Protein AF-A0A6L2ZX94-F1 (afdb_monomer_lite)

Radius of gyration: 28.37 Å; chains: 1; bounding box: 99×46×38 Å

pLDDT: mean 79.72, std 20.85, range [35.38, 96.81]

Organism: NCBI:txid1363

Secondary structure (DSSP, 8-state):
--SSHHHHHHHHHHHHHHHHHHTSS-------------------------HHHHHTT--GGG-EEEE-TT-SSTT-EEEEETTEEEETTEEEEEEEEEE-TTT--EEEEEE-TTS-GGGSEEEEEE-TTPPPPEE-TTSPEE-S-TT--S-TTS-EEETT-S-B-HHHHHHH-EEETT-S--

Sequence (182 aa):
MKKLLVITDVTLALTAVLLIFAVKQGEHPVVAPTIEFAKAEQYRPEKTVNIEQIKMGNFETIHGDWVNYESDIDGRRVRVLDTKVTKQKRDFYLQYGGINEQTGQVYLWMYLEGIAPENGSRFEIYPKGTPVPVKLRNGTIDYSGKYDPTSREKDRILPEGSARTVEELASLVLYRDGEALV

Foldseek 3Di:
DPPPVVVVVVVVVVVVVVVVVVPPDDPPPPPVPPPPVPPPDPPDDVLFDDPVCVLVQFCPSVAAKWDQPPAPDPPQIWGDDRQWIADPNDIWGWDFPDADPLQRWTWTQTHHPPDDSVPGAIKTKATQQGADWAQDPVRDIDRVNPLALDHSRFIWIARRDDHYHSNVNSNRIIGHPPVPPD

Structure (mmCIF, N/CA/C/O backbone):
data_AF-A0A6L2ZX94-F1
#
_entry.id   AF-A0A6L2ZX94-F1
#
loop_
_atom_site.group_PDB
_atom_site.id
_atom_site.type_symbol
_atom_site.label_atom_id
_atom_site.label_alt_id
_atom_site.label_comp_id
_atom_site.label_asym_id
_atom_site.label_entity_id
_atom_site.label_seq_id
_atom_site.pdbx_PDB_ins_code
_atom_site.Cartn_x
_atom_site.Cartn_y
_atom_site.Cartn_z
_atom_site.occupancy
_atom_site.B_iso_or_equiv
_atom_site.auth_seq_id
_atom_site.auth_comp_id
_atom_site.auth_asym_id
_atom_site.auth_atom_id
_atom_site.pdbx_PDB_model_num
ATOM 1 N N . MET A 1 1 ? 83.747 -27.004 -21.745 1.00 52.47 1 MET A N 1
ATOM 2 C CA . MET A 1 1 ? 82.581 -26.510 -20.976 1.00 52.47 1 MET A CA 1
ATOM 3 C C . MET A 1 1 ? 81.327 -26.524 -21.862 1.00 52.47 1 MET A C 1
ATOM 5 O O . MET A 1 1 ? 80.964 -25.498 -22.408 1.00 52.47 1 MET A O 1
ATOM 9 N N . LYS A 1 2 ? 80.710 -27.696 -22.092 1.00 52.69 2 LYS A N 1
ATOM 10 C CA . LYS A 1 2 ? 79.518 -27.849 -22.969 1.00 52.69 2 LYS A CA 1
ATOM 11 C C . LYS A 1 2 ? 78.420 -28.768 -22.403 1.00 52.69 2 LYS A C 1
ATOM 13 O O . LYS A 1 2 ? 77.394 -28.942 -23.040 1.00 52.69 2 LYS A O 1
ATOM 18 N N . LYS A 1 3 ? 78.616 -29.351 -21.212 1.00 52.69 3 LYS A N 1
ATOM 19 C CA . LYS A 1 3 ? 77.675 -30.318 -20.611 1.00 52.69 3 LYS A CA 1
ATOM 20 C C . LYS A 1 3 ? 76.819 -29.754 -19.469 1.00 52.69 3 LYS A C 1
ATOM 22 O O . LYS A 1 3 ? 75.907 -30.435 -19.031 1.00 52.69 3 LYS A O 1
ATOM 27 N N . LEU A 1 4 ? 77.088 -28.526 -19.013 1.00 47.06 4 LEU A N 1
ATOM 28 C CA . LEU A 1 4 ? 76.338 -27.909 -17.910 1.00 47.06 4 LEU A CA 1
ATOM 29 C C . LEU A 1 4 ? 75.147 -27.057 -18.385 1.00 47.06 4 LEU A C 1
ATOM 31 O O . LEU A 1 4 ? 74.226 -26.841 -17.615 1.00 47.06 4 LEU A O 1
ATOM 35 N N . LEU A 1 5 ? 75.137 -26.617 -19.651 1.00 47.78 5 LEU A N 1
ATOM 36 C CA . LEU A 1 5 ? 74.076 -25.748 -20.183 1.00 47.78 5 LEU A CA 1
ATOM 37 C C . LEU A 1 5 ? 72.831 -26.523 -20.654 1.00 47.78 5 LEU A C 1
ATOM 39 O O . LEU A 1 5 ? 71.733 -25.984 -20.659 1.00 47.78 5 LEU A O 1
ATOM 43 N N . VAL A 1 6 ? 72.989 -27.804 -21.007 1.00 51.00 6 VAL A N 1
ATOM 44 C CA . VAL A 1 6 ? 71.902 -28.639 -21.557 1.00 51.00 6 VAL A CA 1
ATOM 45 C C . VAL A 1 6 ? 70.908 -29.090 -20.473 1.00 51.00 6 VAL A C 1
ATOM 47 O O . VAL A 1 6 ? 69.747 -29.342 -20.770 1.00 51.00 6 VAL A O 1
ATOM 50 N N . ILE A 1 7 ? 71.327 -29.165 -19.204 1.00 49.84 7 ILE A N 1
ATOM 51 C CA . ILE A 1 7 ? 70.465 -29.636 -18.101 1.00 49.84 7 ILE A CA 1
ATOM 52 C C . ILE A 1 7 ? 69.489 -28.534 -17.645 1.00 49.84 7 ILE A C 1
ATOM 54 O O . ILE A 1 7 ? 68.359 -28.833 -17.255 1.00 49.84 7 ILE A O 1
ATOM 58 N N . THR A 1 8 ? 69.886 -27.264 -17.756 1.00 50.72 8 THR A N 1
ATOM 59 C CA . THR A 1 8 ? 69.051 -26.098 -17.422 1.00 50.72 8 THR A CA 1
ATOM 60 C C . THR A 1 8 ? 67.932 -25.851 -18.434 1.00 50.72 8 THR A C 1
ATOM 62 O O . THR A 1 8 ? 66.824 -25.508 -18.032 1.00 50.72 8 THR A O 1
ATOM 65 N N . ASP A 1 9 ? 68.162 -26.105 -19.726 1.00 49.22 9 ASP A N 1
ATOM 66 C CA . ASP A 1 9 ? 67.126 -25.887 -20.749 1.00 49.22 9 ASP A CA 1
ATOM 67 C C . ASP A 1 9 ? 66.060 -26.993 -20.765 1.00 49.22 9 ASP A C 1
ATOM 69 O O . ASP A 1 9 ? 64.885 -26.729 -21.021 1.00 49.22 9 ASP A O 1
ATOM 73 N N . VAL A 1 10 ? 66.424 -28.232 -20.416 1.00 53.38 10 VAL A N 1
ATOM 74 C CA . VAL A 1 10 ? 65.460 -29.344 -20.338 1.00 53.38 10 VAL A CA 1
ATOM 75 C C . VAL A 1 10 ? 64.574 -29.233 -19.093 1.00 53.38 10 VAL A C 1
ATOM 77 O O . VAL A 1 10 ? 63.387 -29.547 -19.159 1.00 53.38 10 VAL A O 1
ATOM 80 N N . THR A 1 11 ? 65.103 -28.735 -17.970 1.00 53.53 11 THR A N 1
ATOM 81 C CA . THR A 1 11 ? 64.299 -28.508 -16.756 1.00 53.53 11 THR A CA 1
ATOM 82 C C . THR A 1 11 ? 63.344 -27.318 -16.894 1.00 53.53 11 THR A C 1
ATOM 84 O O . THR A 1 11 ? 62.230 -27.393 -16.376 1.00 53.53 11 THR A O 1
ATOM 87 N N . LEU A 1 12 ? 63.710 -26.270 -17.642 1.00 52.56 12 LEU A N 1
ATOM 88 C CA . LEU A 1 12 ? 62.826 -25.128 -17.918 1.00 52.56 12 LEU A CA 1
ATOM 89 C C . LEU A 1 12 ? 61.705 -25.472 -18.919 1.00 52.56 12 LEU A C 1
ATOM 91 O O . LEU A 1 12 ? 60.565 -25.039 -18.757 1.00 52.56 12 LEU A O 1
ATOM 95 N N . ALA A 1 13 ? 61.994 -26.300 -19.928 1.00 54.09 13 ALA A N 1
ATOM 96 C CA . ALA A 1 13 ? 60.974 -26.770 -20.865 1.00 54.09 13 ALA A CA 1
ATOM 97 C C . ALA A 1 13 ? 59.970 -27.735 -20.201 1.00 54.09 13 ALA A C 1
ATOM 99 O O . ALA A 1 13 ? 58.774 -27.674 -20.487 1.00 54.09 13 ALA A O 1
ATOM 100 N N . LEU A 1 14 ? 60.424 -28.593 -19.276 1.00 52.41 14 LEU A N 1
ATOM 101 C CA . LEU A 1 14 ? 59.548 -29.545 -18.584 1.00 52.41 14 LEU A CA 1
ATOM 102 C C . LEU A 1 14 ? 58.600 -28.857 -17.582 1.00 52.41 14 LEU A C 1
ATOM 104 O O . LEU A 1 14 ? 57.446 -29.266 -17.457 1.00 52.41 14 LEU A O 1
ATOM 108 N N . THR A 1 15 ? 59.041 -27.789 -16.904 1.00 53.56 15 THR A N 1
ATOM 109 C CA . THR A 1 15 ? 58.177 -27.004 -16.000 1.00 53.56 15 THR A CA 1
ATOM 110 C C . THR A 1 15 ? 57.141 -26.175 -16.758 1.00 53.56 15 THR A C 1
ATOM 112 O O . THR A 1 15 ? 55.995 -26.095 -16.316 1.00 53.56 15 THR A O 1
ATOM 115 N N . ALA A 1 16 ? 57.482 -25.640 -17.935 1.00 52.47 16 ALA A N 1
ATOM 116 C CA . ALA A 1 16 ? 56.521 -24.950 -18.797 1.00 52.47 16 ALA A CA 1
ATOM 117 C C . ALA A 1 16 ? 55.439 -25.900 -19.348 1.00 52.47 16 ALA A C 1
ATOM 119 O O . ALA A 1 16 ? 54.263 -25.546 -19.368 1.00 52.47 16 ALA A O 1
ATOM 120 N N . VAL A 1 17 ? 55.801 -27.132 -19.729 1.00 53.31 17 VAL A N 1
ATOM 121 C CA . VAL A 1 17 ? 54.828 -28.139 -20.194 1.00 53.31 17 VAL A CA 1
ATOM 122 C C . VAL A 1 17 ? 53.927 -28.621 -19.049 1.00 53.31 17 VAL A C 1
ATOM 124 O O . VAL A 1 17 ? 52.718 -28.728 -19.242 1.00 53.31 17 VAL A O 1
ATOM 127 N N . LEU A 1 18 ? 54.459 -28.830 -17.839 1.00 50.84 18 LEU A N 1
ATOM 128 C CA . LEU A 1 18 ? 53.641 -29.202 -16.674 1.00 50.84 18 LEU A CA 1
ATOM 129 C C . LEU A 1 18 ? 52.659 -28.094 -16.251 1.00 50.84 18 LEU A C 1
ATOM 131 O O . LEU A 1 18 ? 51.540 -28.408 -15.853 1.00 50.84 18 LEU A O 1
ATOM 135 N N . LEU A 1 19 ? 53.017 -26.814 -16.404 1.00 49.00 19 LEU A N 1
ATOM 136 C CA . LEU A 1 19 ? 52.094 -25.696 -16.161 1.00 49.00 19 LEU A CA 1
ATOM 137 C C . LEU A 1 19 ? 50.975 -25.609 -17.213 1.00 49.00 19 LEU A C 1
ATOM 139 O O . LEU A 1 19 ? 49.847 -25.269 -16.866 1.00 49.00 19 LEU A O 1
ATOM 143 N N . ILE A 1 20 ? 51.240 -25.980 -18.470 1.00 50.50 20 ILE A N 1
ATOM 144 C CA . ILE A 1 20 ? 50.203 -26.033 -19.518 1.00 50.50 20 ILE A CA 1
ATOM 145 C C . ILE A 1 20 ? 49.212 -27.183 -19.259 1.00 50.50 20 ILE A C 1
ATOM 147 O O . ILE A 1 20 ? 48.018 -27.029 -19.519 1.00 50.50 20 ILE A O 1
ATOM 151 N N . PHE A 1 21 ? 49.664 -28.309 -18.691 1.00 45.00 21 PHE A N 1
ATOM 152 C CA . PHE A 1 21 ? 48.782 -29.423 -18.311 1.00 45.00 21 PHE A CA 1
ATOM 153 C C . PHE A 1 21 ? 48.075 -29.231 -16.959 1.00 45.00 21 PHE A C 1
ATOM 155 O O . PHE A 1 21 ? 46.998 -29.788 -16.766 1.00 45.00 21 PHE A O 1
ATOM 162 N N . ALA A 1 22 ? 48.598 -28.396 -16.056 1.00 45.50 22 ALA A N 1
ATOM 163 C CA . ALA A 1 22 ? 47.916 -28.037 -14.806 1.00 45.50 22 ALA A CA 1
ATOM 164 C C . ALA A 1 22 ? 46.779 -27.006 -14.992 1.00 45.50 22 ALA A C 1
ATOM 166 O O . ALA A 1 22 ? 45.959 -26.831 -14.096 1.00 45.50 22 ALA A O 1
ATOM 167 N N . VAL A 1 23 ? 46.695 -26.347 -16.156 1.00 48.28 23 VAL A N 1
ATOM 168 C CA . VAL A 1 23 ? 45.662 -25.338 -16.487 1.00 48.28 23 VAL A CA 1
ATOM 169 C C . VAL A 1 23 ? 44.551 -25.905 -17.391 1.00 48.28 23 VAL A C 1
ATOM 171 O O . VAL A 1 23 ? 43.669 -25.188 -17.852 1.00 48.28 23 VAL A O 1
ATOM 174 N N . LYS A 1 24 ? 44.521 -27.224 -17.611 1.00 49.16 24 LYS A N 1
ATOM 175 C CA . LYS A 1 24 ? 43.437 -27.895 -18.343 1.00 49.16 24 LYS A CA 1
ATOM 176 C C . LYS A 1 24 ? 42.939 -29.127 -17.601 1.00 49.16 24 LYS A C 1
ATOM 178 O O . LYS A 1 24 ? 43.198 -30.241 -18.033 1.00 49.16 24 LYS A O 1
ATOM 183 N N . GLN A 1 25 ? 42.206 -28.910 -16.511 1.00 47.69 25 GLN A N 1
ATOM 184 C CA . GLN A 1 25 ? 41.011 -29.686 -16.139 1.00 47.69 25 GLN A CA 1
ATOM 185 C C . GLN A 1 25 ? 40.429 -29.134 -14.837 1.00 47.69 25 GLN A C 1
ATOM 187 O O . GLN A 1 25 ? 40.655 -29.629 -13.739 1.00 47.69 25 GLN A O 1
ATOM 192 N N . GLY A 1 26 ? 39.677 -28.056 -15.007 1.00 44.47 26 GLY A N 1
ATOM 193 C CA . GLY A 1 26 ? 38.811 -27.470 -13.995 1.00 44.47 26 GLY A CA 1
ATOM 194 C C . GLY A 1 26 ? 37.793 -26.521 -14.620 1.00 44.47 26 GLY A C 1
ATOM 195 O O . GLY A 1 26 ? 37.269 -25.657 -13.929 1.00 44.47 26 GLY A O 1
ATOM 196 N N . GLU A 1 27 ? 37.508 -26.657 -15.921 1.00 40.62 27 GLU A N 1
ATOM 197 C CA . GLU A 1 27 ? 36.269 -26.121 -16.472 1.00 40.62 27 GLU A CA 1
ATOM 198 C C . GLU A 1 27 ? 35.163 -27.063 -16.005 1.00 40.62 27 GLU A C 1
ATOM 200 O O . GLU A 1 27 ? 34.741 -27.978 -16.711 1.00 40.62 27 GLU A O 1
ATOM 205 N N . HIS A 1 28 ? 34.699 -26.860 -14.773 1.00 41.53 28 HIS A N 1
ATOM 206 C CA . HIS A 1 28 ? 33.288 -27.104 -14.548 1.00 41.53 28 HIS A CA 1
ATOM 207 C C . HIS A 1 28 ? 32.581 -26.233 -15.582 1.00 41.53 28 HIS A C 1
ATOM 209 O O . HIS A 1 28 ? 32.829 -25.022 -15.589 1.00 41.53 28 HIS A O 1
ATOM 215 N N . PRO A 1 29 ? 31.761 -26.796 -16.485 1.00 38.34 29 PRO A N 1
ATOM 216 C CA . PRO A 1 29 ? 30.878 -25.947 -17.244 1.00 38.34 29 PRO A CA 1
ATOM 217 C C . PRO A 1 29 ? 30.069 -25.207 -16.185 1.00 38.34 29 PRO A C 1
ATOM 219 O O . PRO A 1 29 ? 29.278 -25.814 -15.461 1.00 38.34 29 PRO A O 1
ATOM 222 N N . VAL A 1 30 ? 30.307 -23.901 -16.044 1.00 42.50 30 VAL A N 1
ATOM 223 C CA . VAL A 1 30 ? 29.309 -23.018 -15.462 1.00 42.50 30 VAL A CA 1
ATOM 224 C C . VAL A 1 30 ? 28.203 -23.041 -16.496 1.00 42.50 30 VAL A C 1
ATOM 226 O O . VAL A 1 30 ? 28.128 -22.213 -17.400 1.00 42.50 30 VAL A O 1
ATOM 229 N N . VAL A 1 31 ? 27.384 -24.086 -16.409 1.00 41.06 31 VAL A N 1
ATOM 230 C CA . VAL A 1 31 ? 26.015 -24.036 -16.857 1.00 41.06 31 VAL A CA 1
ATOM 231 C C . VAL A 1 31 ? 25.473 -22.870 -16.050 1.00 41.06 31 VAL A C 1
ATOM 233 O O . VAL A 1 31 ? 25.179 -23.007 -14.863 1.00 41.06 31 VAL A O 1
ATOM 236 N N . ALA A 1 32 ? 25.452 -21.681 -16.665 1.00 42.75 32 ALA A N 1
ATOM 237 C CA . ALA A 1 32 ? 24.547 -20.638 -16.224 1.00 42.75 32 ALA A CA 1
ATOM 238 C C . ALA A 1 32 ? 23.225 -21.366 -16.003 1.00 42.75 32 ALA A C 1
ATOM 240 O O . ALA A 1 32 ? 22.856 -22.129 -16.908 1.00 42.75 32 ALA A O 1
ATOM 241 N N . PRO A 1 33 ? 22.585 -21.253 -14.823 1.00 36.41 33 PRO A N 1
ATOM 242 C CA . PRO A 1 33 ? 21.314 -21.912 -14.615 1.00 36.41 33 PRO A CA 1
ATOM 243 C C . PRO A 1 33 ? 20.461 -21.469 -15.789 1.00 36.41 33 PRO A C 1
ATOM 245 O O . PRO A 1 33 ? 20.155 -20.287 -15.951 1.00 36.41 33 PRO A O 1
ATOM 248 N N . THR A 1 34 ? 20.210 -22.411 -16.696 1.00 36.53 34 THR A N 1
ATOM 249 C CA . THR A 1 34 ? 19.206 -22.213 -17.710 1.00 36.53 34 THR A CA 1
ATOM 250 C C . THR A 1 34 ? 17.984 -22.110 -16.840 1.00 36.53 34 THR A C 1
ATOM 252 O O . THR A 1 34 ? 17.586 -23.096 -16.221 1.00 36.53 34 THR A O 1
ATOM 255 N N . ILE A 1 35 ? 17.494 -20.884 -16.663 1.00 44.34 35 ILE A N 1
ATOM 256 C CA . ILE A 1 35 ? 16.147 -20.675 -16.185 1.00 44.34 35 ILE A CA 1
ATOM 257 C C . ILE A 1 35 ? 15.334 -21.329 -17.290 1.00 44.34 35 ILE A C 1
ATOM 259 O O . ILE A 1 35 ? 15.035 -20.719 -18.316 1.00 44.34 35 ILE A O 1
ATOM 263 N N . GLU A 1 36 ? 15.090 -22.632 -17.139 1.00 35.38 36 GLU A N 1
ATOM 264 C CA . GLU A 1 36 ? 13.919 -23.236 -17.717 1.00 35.38 36 GLU A CA 1
ATOM 265 C C . GLU A 1 36 ? 12.822 -22.279 -17.296 1.00 35.38 36 GLU A C 1
ATOM 267 O O . GLU A 1 36 ? 12.581 -22.081 -16.103 1.00 35.38 36 GLU A O 1
ATOM 272 N N . PHE A 1 37 ? 12.256 -21.575 -18.274 1.00 43.22 37 PHE A N 1
ATOM 273 C CA . PHE A 1 37 ? 10.990 -20.910 -18.083 1.00 43.22 37 PHE A CA 1
ATOM 274 C C . PHE A 1 37 ? 10.064 -22.031 -17.656 1.00 43.22 37 PHE A C 1
ATOM 276 O O . PHE A 1 37 ? 9.584 -22.789 -18.502 1.00 43.22 37 PHE A O 1
ATOM 283 N N . ALA A 1 38 ? 9.942 -22.192 -16.335 1.00 41.19 38 ALA A N 1
ATOM 284 C CA . ALA A 1 38 ? 9.084 -23.159 -15.709 1.00 41.19 38 ALA A CA 1
ATOM 285 C C . ALA A 1 38 ? 7.753 -22.945 -16.396 1.00 41.19 38 ALA A C 1
ATOM 287 O O . ALA A 1 38 ? 7.167 -21.860 -16.354 1.00 41.19 38 ALA A O 1
ATOM 288 N N . LYS A 1 39 ? 7.391 -23.950 -17.182 1.00 41.34 39 LYS A N 1
ATOM 289 C CA . LYS A 1 39 ? 6.173 -24.018 -17.954 1.00 41.34 39 LYS A CA 1
ATOM 290 C C . LYS A 1 39 ? 5.066 -23.754 -16.954 1.00 41.34 39 LYS A C 1
ATOM 292 O O . LYS A 1 39 ? 4.797 -24.659 -16.179 1.00 41.34 39 LYS A O 1
ATOM 297 N N . ALA A 1 40 ? 4.566 -22.511 -16.940 1.00 48.28 40 ALA A N 1
ATOM 298 C CA . ALA A 1 40 ? 3.814 -21.889 -15.855 1.00 48.28 40 ALA A CA 1
ATOM 299 C C . ALA A 1 40 ? 3.155 -22.939 -14.964 1.00 48.28 40 ALA A C 1
ATOM 301 O O . ALA A 1 40 ? 2.051 -23.407 -15.259 1.00 48.28 40 ALA A O 1
ATOM 302 N N . GLU A 1 41 ? 3.874 -23.365 -13.920 1.00 39.94 41 GLU A N 1
ATOM 303 C CA . GLU A 1 41 ? 3.240 -24.147 -12.882 1.00 39.94 41 GLU A CA 1
ATOM 304 C C . GLU A 1 41 ? 2.110 -23.252 -12.399 1.00 39.94 41 GLU A C 1
ATOM 306 O O . GLU A 1 41 ? 2.315 -22.076 -12.080 1.00 39.94 41 GLU A O 1
ATOM 311 N N . GLN A 1 42 ? 0.889 -23.779 -12.439 1.00 45.53 42 GLN A N 1
ATOM 312 C CA . GLN A 1 42 ? -0.248 -23.204 -11.744 1.00 45.53 42 GLN A CA 1
ATOM 313 C C . GLN A 1 42 ? 0.048 -23.286 -10.243 1.00 45.53 42 GLN A C 1
ATOM 315 O O . GLN A 1 42 ? -0.554 -24.061 -9.508 1.00 45.53 42 GLN A O 1
ATOM 320 N N . TYR A 1 43 ? 1.017 -22.500 -9.790 1.00 37.22 43 TYR A N 1
ATOM 321 C CA . TYR A 1 43 ? 1.320 -22.292 -8.401 1.00 37.22 43 TYR A CA 1
ATOM 322 C C . TYR A 1 43 ? 0.196 -21.404 -7.878 1.00 37.22 43 TYR A C 1
ATOM 324 O O . TYR A 1 43 ? 0.161 -20.191 -8.096 1.00 37.22 43 TYR A O 1
ATOM 332 N N . ARG A 1 44 ? -0.793 -22.054 -7.264 1.00 45.84 44 ARG A N 1
ATOM 333 C CA . ARG A 1 44 ? -1.801 -21.421 -6.418 1.00 45.84 44 ARG A CA 1
ATOM 334 C C . ARG A 1 44 ? -1.499 -21.776 -4.962 1.00 45.84 44 ARG A C 1
ATOM 336 O O . ARG A 1 44 ? -2.253 -22.548 -4.373 1.00 45.84 44 ARG A O 1
ATOM 343 N N . PRO A 1 45 ? -0.437 -21.241 -4.338 1.00 46.94 45 PRO A N 1
ATOM 344 C CA . PRO A 1 45 ? -0.599 -20.938 -2.936 1.00 46.94 45 PRO A CA 1
ATOM 345 C C . PRO A 1 45 ? -1.738 -19.913 -2.889 1.00 46.94 45 PRO A C 1
ATOM 347 O O . PRO A 1 45 ? -1.850 -19.044 -3.764 1.00 46.94 45 PRO A O 1
ATOM 350 N N . GLU A 1 46 ? -2.600 -20.000 -1.888 1.00 56.47 46 GLU A N 1
ATOM 351 C CA . GLU A 1 46 ? -3.234 -18.783 -1.391 1.00 56.47 46 GLU A CA 1
ATOM 352 C C . GLU A 1 46 ? -2.089 -17.771 -1.265 1.00 56.47 46 GLU A C 1
ATOM 354 O O . GLU A 1 46 ? -1.106 -18.051 -0.571 1.00 56.47 46 GLU A O 1
ATOM 359 N N . LYS A 1 47 ? -2.084 -16.715 -2.093 1.00 67.25 47 LYS A N 1
ATOM 360 C CA . LYS A 1 47 ? -0.941 -15.799 -2.200 1.00 67.25 47 LYS A CA 1
ATOM 361 C C . LYS A 1 47 ? -0.936 -14.895 -0.972 1.00 67.25 47 LYS A C 1
ATOM 363 O O . LYS A 1 47 ? -1.149 -13.696 -1.072 1.00 67.25 47 LYS A O 1
ATOM 368 N N . THR A 1 48 ? -0.706 -15.496 0.181 1.00 79.44 48 THR A N 1
ATOM 369 C CA . THR A 1 48 ? -0.644 -14.837 1.469 1.00 79.44 48 THR A CA 1
ATOM 370 C C . THR A 1 48 ? 0.639 -14.028 1.525 1.00 79.44 48 THR A C 1
ATOM 372 O O . THR A 1 48 ? 1.732 -14.535 1.250 1.00 79.44 48 THR A O 1
ATOM 375 N N . VAL A 1 49 ? 0.515 -12.759 1.898 1.00 89.75 49 VAL A N 1
ATOM 376 C CA . VAL A 1 49 ? 1.662 -11.889 2.166 1.00 89.75 49 VAL A CA 1
ATOM 377 C C . VAL A 1 49 ? 2.549 -12.520 3.248 1.00 89.75 49 VAL A C 1
ATOM 379 O O . VAL A 1 49 ? 2.126 -12.680 4.393 1.00 89.75 49 VAL A O 1
ATOM 382 N N . ASN A 1 50 ? 3.803 -12.842 2.911 1.00 91.50 50 ASN A N 1
ATOM 383 C CA . ASN A 1 50 ? 4.779 -13.352 3.875 1.00 91.50 50 ASN A CA 1
ATOM 384 C C . ASN A 1 50 ? 5.752 -12.243 4.276 1.00 91.50 50 ASN A C 1
ATOM 386 O O . ASN A 1 50 ? 6.681 -11.896 3.546 1.00 91.50 50 ASN A O 1
ATOM 390 N N . ILE A 1 51 ? 5.538 -11.714 5.475 1.00 91.25 51 ILE A N 1
ATOM 391 C CA . ILE A 1 51 ? 6.311 -10.607 6.035 1.00 91.25 51 ILE A CA 1
ATOM 392 C C . ILE A 1 51 ? 7.794 -10.954 6.215 1.00 91.25 51 ILE A C 1
ATOM 394 O O . ILE A 1 51 ? 8.647 -10.112 5.945 1.00 91.25 51 ILE A O 1
ATOM 398 N N . GLU A 1 52 ? 8.124 -12.181 6.620 1.00 92.56 52 GLU A N 1
ATOM 399 C CA . GLU A 1 52 ? 9.522 -12.587 6.812 1.00 92.56 52 GLU A CA 1
ATOM 400 C C . GLU A 1 52 ? 10.275 -12.676 5.481 1.00 92.56 52 GLU A C 1
ATOM 402 O O . GLU A 1 52 ? 11.412 -12.223 5.389 1.00 92.56 52 GLU A O 1
ATOM 407 N N . GLN A 1 53 ? 9.619 -13.157 4.421 1.00 93.06 53 GLN A N 1
ATOM 408 C CA . GLN A 1 53 ? 10.190 -13.145 3.068 1.00 93.06 53 GLN A CA 1
ATOM 409 C C . GLN A 1 53 ? 10.425 -11.711 2.574 1.00 93.06 53 GLN A C 1
ATOM 411 O O . GLN A 1 53 ? 11.507 -11.395 2.081 1.00 93.06 53 GLN A O 1
ATOM 416 N N . ILE A 1 54 ? 9.462 -10.814 2.798 1.00 94.12 54 ILE A N 1
ATOM 417 C CA . ILE A 1 54 ? 9.575 -9.400 2.415 1.00 94.12 54 ILE A CA 1
ATOM 418 C C . ILE A 1 54 ? 10.738 -8.709 3.138 1.00 94.12 54 ILE A C 1
ATOM 420 O O . ILE A 1 54 ? 11.491 -7.961 2.514 1.00 94.12 54 ILE A O 1
ATOM 424 N N . LYS A 1 55 ? 10.929 -8.974 4.437 1.00 93.31 55 LYS A N 1
ATOM 425 C CA . LYS A 1 55 ? 12.072 -8.456 5.214 1.00 93.31 55 LYS A CA 1
ATOM 426 C C . LYS A 1 55 ? 13.420 -8.908 4.648 1.00 93.31 55 LYS A C 1
ATOM 428 O O . LYS A 1 55 ? 14.392 -8.164 4.734 1.00 93.31 55 LYS A O 1
ATOM 433 N N . MET A 1 56 ? 13.474 -10.103 4.058 1.00 92.94 56 MET A N 1
ATOM 434 C CA . MET A 1 56 ? 14.659 -10.643 3.381 1.00 92.94 56 MET A CA 1
ATOM 435 C C . MET A 1 56 ? 14.822 -10.123 1.940 1.00 92.94 56 MET A C 1
ATOM 437 O O . MET A 1 56 ? 15.742 -10.541 1.243 1.00 92.94 56 MET A O 1
ATOM 441 N N . GLY A 1 57 ? 13.950 -9.215 1.484 1.00 90.38 57 GLY A N 1
ATOM 442 C CA . GLY A 1 57 ? 13.958 -8.675 0.123 1.00 90.38 57 GLY A CA 1
ATOM 443 C C . GLY A 1 57 ? 13.269 -9.567 -0.913 1.00 90.38 57 GLY A C 1
ATOM 444 O O . GLY A 1 57 ? 13.327 -9.261 -2.102 1.00 90.38 57 GLY A O 1
ATOM 445 N N . ASN A 1 58 ? 12.605 -10.648 -0.489 1.00 92.00 58 ASN A N 1
ATOM 446 C CA . ASN A 1 58 ? 11.787 -11.471 -1.371 1.00 92.00 58 ASN A CA 1
ATOM 447 C C . ASN A 1 58 ? 10.358 -10.906 -1.457 1.00 92.00 58 ASN A C 1
ATOM 449 O O . ASN A 1 58 ? 9.543 -11.048 -0.541 1.00 92.00 58 ASN A O 1
ATOM 453 N N . PHE A 1 59 ? 10.046 -10.290 -2.596 1.00 92.25 59 PHE A N 1
ATOM 454 C CA . PHE A 1 59 ? 8.744 -9.686 -2.879 1.00 92.25 59 PHE A CA 1
ATOM 455 C C . PHE A 1 59 ? 7.803 -10.588 -3.692 1.00 92.25 59 PHE A C 1
ATOM 457 O O . PHE A 1 59 ? 6.714 -10.152 -4.065 1.00 92.25 59 PHE A O 1
ATOM 464 N N . GLU A 1 60 ? 8.149 -11.858 -3.928 1.00 89.94 60 GLU A N 1
ATOM 465 C CA . GLU A 1 60 ? 7.300 -12.803 -4.673 1.00 89.94 60 GLU A CA 1
ATOM 466 C C . GLU A 1 60 ? 5.886 -12.917 -4.089 1.00 89.94 60 GLU A C 1
ATOM 468 O O . GLU A 1 60 ? 4.909 -13.061 -4.823 1.00 89.94 60 GLU A O 1
ATOM 473 N N . THR A 1 61 ? 5.741 -12.782 -2.768 1.00 89.81 61 THR A N 1
ATOM 474 C CA . THR A 1 61 ? 4.426 -12.876 -2.112 1.00 89.81 61 THR A CA 1
ATOM 475 C C . THR A 1 61 ? 3.475 -11.739 -2.488 1.00 89.81 61 THR A C 1
ATOM 477 O O . THR A 1 61 ? 2.258 -11.931 -2.516 1.00 89.81 61 THR A O 1
ATOM 480 N N . ILE A 1 62 ? 4.009 -10.579 -2.876 1.00 92.94 62 ILE A N 1
ATOM 481 C CA . ILE A 1 62 ? 3.239 -9.433 -3.378 1.00 92.94 62 ILE A CA 1
ATOM 482 C C . ILE A 1 62 ? 3.310 -9.291 -4.906 1.00 92.94 62 ILE A C 1
ATOM 484 O O . ILE A 1 62 ? 2.720 -8.363 -5.455 1.00 92.94 62 ILE A O 1
ATOM 488 N N . HIS A 1 63 ? 3.957 -10.224 -5.612 1.00 93.00 63 HIS A N 1
ATOM 489 C CA . HIS A 1 63 ? 4.014 -10.245 -7.073 1.00 93.00 63 HIS A CA 1
ATOM 490 C C . HIS A 1 63 ? 2.608 -10.421 -7.667 1.00 93.00 63 HIS A C 1
ATOM 492 O O . HIS A 1 63 ? 1.860 -11.364 -7.360 1.00 93.00 63 HIS A O 1
ATOM 498 N N . GLY A 1 64 ? 2.262 -9.513 -8.570 1.00 93.38 64 GLY A N 1
ATOM 499 C CA . GLY A 1 64 ? 1.103 -9.628 -9.436 1.00 93.38 64 GLY A CA 1
ATOM 500 C C . GLY A 1 64 ? 0.609 -8.275 -9.915 1.00 93.38 64 GLY A C 1
ATOM 501 O O . GLY A 1 64 ? 1.198 -7.229 -9.632 1.00 93.38 64 GLY A O 1
ATOM 502 N N . ASP A 1 65 ? -0.503 -8.319 -10.636 1.00 94.56 65 ASP A N 1
ATOM 503 C CA . ASP A 1 65 ? -1.338 -7.149 -10.847 1.00 94.56 65 ASP A CA 1
ATOM 504 C C . ASP A 1 65 ? -2.186 -6.899 -9.593 1.00 94.56 65 ASP A C 1
ATOM 506 O O . ASP A 1 65 ? -2.728 -7.825 -8.987 1.00 94.56 65 ASP A O 1
ATOM 510 N N . TRP A 1 66 ? -2.277 -5.632 -9.210 1.00 95.31 66 TRP A N 1
ATOM 511 C CA . TRP A 1 66 ? -3.100 -5.122 -8.128 1.00 95.31 66 TRP A CA 1
ATOM 512 C C . TRP A 1 66 ? -3.982 -4.009 -8.678 1.00 95.31 66 TRP A C 1
ATOM 514 O O . TRP A 1 66 ? -3.499 -3.096 -9.351 1.00 95.31 66 TRP A O 1
ATOM 524 N N . VAL A 1 67 ? -5.276 -4.079 -8.417 1.00 95.00 67 VAL A N 1
ATOM 525 C CA . VAL A 1 67 ? -6.293 -3.250 -9.054 1.00 95.00 67 VAL A CA 1
ATOM 526 C C . VAL A 1 67 ? -7.400 -2.922 -8.064 1.00 95.00 67 VAL A C 1
ATOM 528 O O . VAL A 1 67 ? -7.673 -3.673 -7.126 1.00 95.00 67 VAL A O 1
ATOM 531 N N . ASN A 1 68 ? -8.039 -1.781 -8.274 1.00 94.38 68 ASN A N 1
ATOM 532 C CA . ASN A 1 68 ? -9.286 -1.445 -7.614 1.00 94.38 68 ASN A CA 1
ATOM 533 C C . ASN A 1 68 ? -10.311 -1.042 -8.671 1.00 94.38 68 ASN A C 1
ATOM 535 O O . ASN A 1 68 ? -10.256 0.060 -9.210 1.00 94.38 68 ASN A O 1
ATOM 539 N N . TYR A 1 69 ? -11.215 -1.971 -8.981 1.00 90.31 69 TYR A N 1
ATOM 540 C CA . TYR A 1 69 ? -12.277 -1.772 -9.969 1.00 90.31 69 TYR A CA 1
ATOM 541 C C . TYR A 1 69 ? -13.394 -0.848 -9.476 1.00 90.31 69 TYR A C 1
ATOM 543 O O . TYR A 1 69 ? -14.160 -0.344 -10.291 1.00 90.31 69 TYR A O 1
ATOM 551 N N . GLU A 1 70 ? -13.485 -0.635 -8.163 1.00 90.88 70 GLU A N 1
ATOM 552 C CA . GLU A 1 70 ? -14.468 0.249 -7.531 1.00 90.88 70 GLU A CA 1
ATOM 553 C C . GLU A 1 70 ? -13.912 1.663 -7.302 1.00 90.88 70 GLU A C 1
ATOM 555 O O . GLU A 1 70 ? -14.632 2.543 -6.836 1.00 90.88 70 GLU A O 1
ATOM 560 N N . SER A 1 71 ? -12.635 1.891 -7.629 1.00 90.81 71 SER A N 1
ATOM 561 C CA . SER A 1 71 ? -11.999 3.201 -7.510 1.00 90.81 71 SER A CA 1
ATOM 562 C C . SER A 1 71 ? -12.646 4.208 -8.460 1.00 90.81 71 SER A C 1
ATOM 564 O O . SER A 1 71 ? -12.889 3.916 -9.630 1.00 90.81 71 SER A O 1
ATOM 566 N N . ASP A 1 72 ? -12.846 5.430 -7.977 1.00 91.25 72 ASP A N 1
ATOM 567 C CA . ASP A 1 72 ? -13.198 6.587 -8.803 1.00 91.25 72 ASP A CA 1
ATOM 568 C C . ASP A 1 72 ? -11.990 7.152 -9.580 1.00 91.25 72 ASP A C 1
ATOM 570 O O . ASP A 1 72 ? -12.147 8.018 -10.445 1.00 91.25 72 ASP A O 1
ATOM 574 N N . ILE A 1 73 ? -10.780 6.650 -9.308 1.00 87.62 73 ILE A N 1
ATOM 575 C CA . ILE A 1 73 ? -9.559 6.987 -10.036 1.00 87.62 73 ILE A CA 1
ATOM 576 C C . ILE A 1 73 ? -9.439 6.058 -11.247 1.00 87.62 73 ILE A C 1
ATOM 578 O O . ILE A 1 73 ? -9.178 4.860 -11.115 1.00 87.62 73 ILE A O 1
ATOM 582 N N . ASP A 1 74 ? -9.565 6.631 -12.445 1.00 85.00 74 ASP A N 1
ATOM 583 C CA . ASP A 1 74 ? -9.469 5.872 -13.693 1.00 85.00 74 ASP A CA 1
ATOM 584 C C . ASP A 1 74 ? -8.148 5.089 -13.803 1.00 85.00 74 ASP A C 1
ATOM 586 O O . ASP A 1 74 ? -7.053 5.592 -13.520 1.00 85.00 74 ASP A O 1
ATOM 590 N N . GLY A 1 75 ? -8.260 3.825 -14.217 1.00 79.25 75 GLY A N 1
ATOM 591 C CA . GLY A 1 75 ? -7.121 2.938 -14.426 1.00 79.25 75 GLY A CA 1
ATOM 592 C C . GLY A 1 75 ? -6.268 2.699 -13.177 1.00 79.25 75 GLY A C 1
ATOM 593 O O . GLY A 1 75 ? -5.060 2.472 -13.308 1.00 79.25 75 GLY A O 1
ATOM 594 N N . ARG A 1 76 ? -6.852 2.762 -11.971 1.00 89.44 76 ARG A N 1
ATOM 595 C CA . ARG A 1 76 ? -6.139 2.553 -10.705 1.00 89.44 76 ARG A CA 1
ATOM 596 C C . ARG A 1 76 ? -5.625 1.117 -10.578 1.00 89.44 76 ARG A C 1
ATOM 598 O O . ARG A 1 76 ? -6.297 0.209 -10.094 1.00 89.44 76 ARG A O 1
ATOM 605 N N . ARG A 1 77 ? -4.381 0.934 -11.018 1.00 93.38 77 ARG A N 1
ATOM 606 C CA . ARG A 1 77 ? -3.662 -0.337 -10.993 1.00 93.38 77 ARG A CA 1
ATOM 607 C C . ARG A 1 77 ? -2.178 -0.159 -10.727 1.00 93.38 77 ARG A C 1
ATOM 609 O O . ARG A 1 77 ? -1.583 0.870 -11.061 1.00 93.38 77 ARG A O 1
ATOM 616 N N . VAL A 1 78 ? -1.585 -1.216 -10.205 1.00 95.31 78 VAL A N 1
ATOM 617 C CA . VAL A 1 78 ? -0.153 -1.371 -9.999 1.00 95.31 78 VAL A CA 1
ATOM 618 C C . VAL A 1 78 ? 0.246 -2.784 -10.393 1.00 95.31 78 VAL A C 1
ATOM 620 O O . VAL A 1 78 ? -0.501 -3.726 -10.159 1.00 95.31 78 VAL A O 1
ATOM 623 N N . ARG A 1 79 ? 1.431 -2.944 -10.976 1.00 95.88 79 ARG A N 1
ATOM 624 C CA . ARG A 1 79 ? 2.046 -4.256 -11.181 1.00 95.88 79 ARG A CA 1
ATOM 625 C C . ARG A 1 79 ? 3.319 -4.347 -10.362 1.00 95.88 79 ARG A C 1
ATOM 627 O O . ARG A 1 79 ? 4.166 -3.472 -10.489 1.00 95.88 79 ARG A O 1
ATOM 634 N N . VAL A 1 80 ? 3.453 -5.394 -9.559 1.00 95.75 80 VAL A N 1
ATOM 635 C CA . VAL A 1 80 ? 4.677 -5.693 -8.805 1.00 95.75 80 VAL A CA 1
ATOM 636 C C . VAL A 1 80 ? 5.366 -6.884 -9.456 1.00 95.75 80 VAL A C 1
ATOM 638 O O . VAL A 1 80 ? 4.739 -7.932 -9.610 1.00 95.75 80 VAL A O 1
ATOM 641 N N . LEU A 1 81 ? 6.632 -6.711 -9.830 1.00 93.12 81 LEU A N 1
ATOM 642 C CA . LEU A 1 81 ? 7.516 -7.740 -10.370 1.00 93.12 81 LEU A CA 1
ATOM 643 C C . LEU A 1 81 ? 8.869 -7.616 -9.665 1.00 93.12 81 LEU A C 1
ATOM 645 O O . LEU A 1 81 ? 9.580 -6.630 -9.860 1.00 93.12 81 LEU A O 1
ATOM 649 N N . ASP A 1 82 ? 9.206 -8.603 -8.837 1.00 89.19 82 ASP A N 1
ATOM 650 C CA . ASP A 1 82 ? 10.383 -8.586 -7.963 1.00 89.19 82 ASP A CA 1
ATOM 651 C C . ASP A 1 82 ? 10.470 -7.275 -7.162 1.00 89.19 82 ASP A C 1
ATOM 653 O O . ASP A 1 82 ? 9.534 -6.891 -6.460 1.00 89.19 82 ASP A O 1
ATOM 657 N N . THR A 1 83 ? 11.582 -6.553 -7.282 1.00 92.50 83 THR A N 1
ATOM 658 C CA . THR A 1 83 ? 11.820 -5.267 -6.620 1.00 92.50 83 THR A CA 1
ATOM 659 C C . THR A 1 83 ? 11.245 -4.079 -7.383 1.00 92.50 83 THR A C 1
ATOM 661 O O . THR A 1 83 ? 11.506 -2.944 -7.001 1.00 92.50 83 THR A O 1
ATOM 664 N N . LYS A 1 84 ? 10.486 -4.290 -8.461 1.00 95.75 84 LYS A N 1
ATOM 665 C CA . LYS A 1 84 ? 9.932 -3.214 -9.284 1.00 95.75 84 LYS A CA 1
ATOM 666 C C . LYS A 1 84 ? 8.425 -3.135 -9.158 1.00 95.75 84 LYS A C 1
ATOM 668 O O . LYS A 1 84 ? 7.715 -4.137 -9.164 1.00 95.75 84 LYS A O 1
ATOM 673 N N . VAL A 1 85 ? 7.937 -1.906 -9.109 1.00 95.94 85 VAL A N 1
ATOM 674 C CA . VAL A 1 85 ? 6.519 -1.594 -9.096 1.00 95.94 85 VAL A CA 1
ATOM 675 C C . VAL A 1 85 ? 6.199 -0.602 -10.209 1.00 95.94 85 VAL A C 1
ATOM 677 O O . VAL A 1 85 ? 6.719 0.511 -10.244 1.00 95.94 85 VAL A O 1
ATOM 680 N N . THR A 1 86 ? 5.343 -1.010 -11.142 1.00 95.69 86 THR A N 1
ATOM 681 C CA . THR A 1 86 ? 4.880 -0.169 -12.246 1.00 95.69 86 THR A CA 1
ATOM 682 C C . THR A 1 86 ? 3.534 0.435 -11.878 1.00 95.69 86 THR A C 1
ATOM 684 O O . THR A 1 86 ? 2.532 -0.270 -11.737 1.00 95.69 86 THR A O 1
ATOM 687 N N . LYS A 1 87 ? 3.491 1.761 -11.769 1.00 91.62 87 LYS A N 1
ATOM 688 C CA . LYS A 1 87 ? 2.289 2.547 -11.483 1.00 91.62 87 LYS A CA 1
ATOM 689 C C . LYS A 1 87 ? 2.189 3.672 -12.508 1.00 91.62 87 LYS A C 1
ATOM 691 O O . LYS A 1 87 ? 3.145 4.415 -12.697 1.00 91.62 87 LYS A O 1
ATOM 696 N N . GLN A 1 88 ? 1.035 3.828 -13.164 1.00 86.38 88 GLN A N 1
ATOM 697 C CA . GLN A 1 88 ? 0.799 4.917 -14.134 1.00 86.38 88 GLN A CA 1
ATOM 698 C C . GLN A 1 88 ? 1.903 5.030 -15.213 1.00 86.38 88 GLN A C 1
ATOM 700 O O . GLN A 1 88 ? 2.354 6.122 -15.545 1.00 86.38 88 GLN A O 1
ATOM 705 N N . LYS A 1 89 ? 2.342 3.886 -15.764 1.00 88.06 89 LYS A N 1
ATOM 706 C CA . LYS A 1 89 ? 3.423 3.783 -16.773 1.00 88.06 89 LYS A CA 1
ATOM 707 C C . LYS A 1 89 ? 4.803 4.259 -16.293 1.00 88.06 89 LYS A C 1
ATOM 709 O O . LYS A 1 89 ? 5.677 4.523 -17.114 1.00 88.06 89 LYS A O 1
ATOM 714 N N . ARG A 1 90 ? 4.999 4.381 -14.983 1.00 92.62 90 ARG A N 1
ATOM 715 C CA . ARG A 1 90 ? 6.278 4.708 -14.362 1.00 92.62 90 ARG A CA 1
ATOM 716 C C . ARG A 1 90 ? 6.702 3.562 -13.459 1.00 92.62 90 ARG A C 1
ATOM 718 O O . ARG A 1 90 ? 5.888 3.050 -12.690 1.00 92.62 90 ARG A O 1
ATOM 725 N N . ASP A 1 91 ? 7.972 3.205 -13.561 1.00 95.88 91 ASP A N 1
ATOM 726 C CA . ASP A 1 91 ? 8.582 2.177 -12.734 1.00 95.88 91 ASP A CA 1
ATOM 727 C C . ASP A 1 91 ? 9.240 2.811 -11.515 1.00 95.88 91 ASP A C 1
ATOM 729 O O . ASP A 1 91 ? 9.893 3.854 -11.601 1.00 95.88 91 ASP A O 1
ATOM 733 N N . PHE A 1 92 ? 9.055 2.159 -10.379 1.00 96.50 92 PHE A N 1
ATOM 734 C CA . PHE A 1 92 ? 9.689 2.481 -9.115 1.00 96.50 92 PHE A CA 1
ATOM 735 C C . PHE A 1 92 ? 10.339 1.215 -8.564 1.00 96.50 92 PHE A C 1
ATOM 737 O O . PHE A 1 92 ? 9.926 0.101 -8.889 1.00 96.50 92 PHE A O 1
ATOM 744 N N . TYR A 1 93 ? 11.335 1.391 -7.710 1.00 96.81 93 TYR A N 1
ATOM 745 C CA . TYR A 1 93 ? 11.969 0.316 -6.966 1.00 96.81 93 TYR A CA 1
ATOM 746 C C . TYR A 1 93 ? 11.352 0.195 -5.576 1.00 96.81 93 TYR A C 1
ATOM 748 O O . TYR A 1 93 ? 10.928 1.191 -4.988 1.00 96.81 93 TYR A O 1
ATOM 756 N N . LEU A 1 94 ? 11.313 -1.033 -5.070 1.00 96.38 94 LEU A N 1
ATOM 757 C CA . LEU A 1 94 ? 10.864 -1.406 -3.741 1.00 96.38 94 LEU A CA 1
ATOM 758 C C . LEU A 1 94 ? 12.062 -1.807 -2.887 1.00 96.38 94 LEU A C 1
ATOM 760 O O . LEU A 1 94 ? 12.878 -2.639 -3.283 1.00 96.38 94 LEU A O 1
ATOM 764 N N . GLN A 1 95 ? 12.122 -1.260 -1.679 1.00 96.31 95 GLN A N 1
ATOM 765 C CA . GLN A 1 95 ? 13.054 -1.689 -0.644 1.00 96.31 95 GLN A CA 1
ATOM 766 C C . GLN A 1 95 ? 12.316 -1.811 0.682 1.00 96.31 95 GLN A C 1
ATOM 768 O O . GLN A 1 95 ? 11.456 -0.991 0.987 1.00 96.31 95 GLN A O 1
ATOM 773 N N . TYR A 1 96 ? 12.658 -2.811 1.492 1.00 96.31 96 TYR A N 1
ATOM 774 C CA . TYR A 1 96 ? 12.118 -2.912 2.845 1.00 96.31 96 TYR A CA 1
ATOM 775 C C . TYR A 1 96 ? 12.396 -1.624 3.634 1.00 96.31 96 TYR A C 1
ATOM 777 O O . TYR A 1 96 ? 13.550 -1.224 3.792 1.00 96.31 96 TYR A O 1
ATOM 785 N N . GLY A 1 97 ? 11.330 -0.959 4.087 1.00 95.00 97 GLY A N 1
ATOM 786 C CA . GLY A 1 97 ? 11.416 0.303 4.819 1.00 95.00 97 GLY A CA 1
ATOM 787 C C . GLY A 1 97 ? 11.323 0.118 6.328 1.00 95.00 97 GLY A C 1
ATOM 788 O O . GLY A 1 97 ? 11.981 0.833 7.079 1.00 95.00 97 GLY A O 1
ATOM 789 N N . GLY A 1 98 ? 10.548 -0.867 6.781 1.00 95.56 98 GLY A N 1
ATOM 790 C CA . GLY A 1 98 ? 10.416 -1.192 8.195 1.00 95.56 98 GLY A CA 1
ATOM 791 C C . GLY A 1 98 ? 9.027 -1.697 8.558 1.00 95.56 98 GLY A C 1
ATOM 792 O O . GLY A 1 98 ? 8.220 -2.063 7.703 1.00 95.56 98 GLY A O 1
ATOM 793 N N . ILE A 1 99 ? 8.750 -1.670 9.859 1.00 93.06 99 ILE A N 1
ATOM 794 C CA . ILE A 1 99 ? 7.422 -1.899 10.426 1.00 93.06 99 ILE A CA 1
ATOM 795 C C . ILE A 1 99 ? 6.918 -0.562 10.961 1.00 93.06 99 ILE A C 1
ATOM 797 O O . ILE A 1 99 ? 7.645 0.155 11.645 1.00 93.06 99 ILE A O 1
ATOM 801 N N . ASN A 1 100 ? 5.679 -0.212 10.636 1.00 90.00 100 ASN A N 1
ATOM 802 C CA . ASN A 1 100 ? 5.011 0.927 11.240 1.00 90.00 100 ASN A CA 1
ATOM 803 C C . ASN A 1 100 ? 4.612 0.559 12.677 1.00 90.00 100 ASN A C 1
ATOM 805 O O . ASN A 1 100 ? 3.774 -0.314 12.887 1.00 90.00 100 ASN A O 1
ATOM 809 N N . GLU A 1 101 ? 5.203 1.229 13.665 1.00 89.75 101 GLU A N 1
ATOM 810 C CA . GLU A 1 101 ? 4.999 0.935 15.092 1.00 89.75 101 GLU A CA 1
ATOM 811 C C . GLU A 1 101 ? 3.544 1.101 15.557 1.00 89.75 101 GLU A C 1
ATOM 813 O O . GLU A 1 101 ? 3.127 0.459 16.515 1.00 89.75 101 GLU A O 1
ATOM 818 N N . GLN A 1 102 ? 2.755 1.938 14.876 1.00 88.31 102 GLN A N 1
ATOM 819 C CA . GLN A 1 102 ? 1.359 2.195 15.236 1.00 88.31 102 GLN A CA 1
ATOM 820 C C . GLN A 1 102 ? 0.414 1.126 14.683 1.00 88.31 102 GLN A C 1
ATOM 822 O O . GLN A 1 102 ? -0.597 0.813 15.307 1.00 88.31 102 GLN A O 1
ATOM 827 N N . THR A 1 103 ? 0.721 0.581 13.504 1.00 86.31 103 THR A N 1
ATOM 828 C CA . THR A 1 103 ? -0.169 -0.346 12.783 1.00 86.31 103 THR A CA 1
ATOM 829 C C . THR A 1 103 ? 0.326 -1.791 12.801 1.00 86.31 103 THR A C 1
ATOM 831 O O . THR A 1 103 ? -0.414 -2.704 12.433 1.00 86.31 103 THR A O 1
ATOM 834 N N . GLY A 1 104 ? 1.591 -2.007 13.169 1.00 87.75 104 GLY A N 1
ATOM 835 C CA . GLY A 1 104 ? 2.288 -3.286 13.052 1.00 87.75 104 GLY A CA 1
ATOM 836 C C . GLY A 1 104 ? 2.521 -3.740 11.607 1.00 87.75 104 GLY A C 1
ATOM 837 O O . GLY A 1 104 ? 2.989 -4.856 11.397 1.00 87.75 104 GLY A O 1
ATOM 838 N N . GLN A 1 105 ? 2.193 -2.911 10.610 1.00 90.00 105 GLN A N 1
ATOM 839 C CA . GLN A 1 105 ? 2.274 -3.292 9.202 1.00 90.00 105 GLN A CA 1
ATOM 840 C C . GLN A 1 105 ? 3.655 -3.029 8.622 1.00 90.00 105 GLN A C 1
ATOM 842 O O . GLN A 1 105 ? 4.326 -2.057 8.978 1.00 90.00 105 GLN A O 1
ATOM 847 N N . VAL A 1 106 ? 4.057 -3.874 7.676 1.00 93.19 106 VAL A N 1
ATOM 848 C CA . VAL A 1 106 ? 5.257 -3.618 6.884 1.00 93.19 106 VAL A CA 1
ATOM 849 C C . VAL A 1 106 ? 4.993 -2.489 5.903 1.00 93.19 106 VAL A C 1
ATOM 851 O O . VAL A 1 106 ? 3.965 -2.452 5.225 1.00 93.19 106 VAL A O 1
ATOM 854 N N . TYR A 1 107 ? 5.970 -1.596 5.794 1.00 94.94 107 TYR A N 1
ATOM 855 C CA . TYR A 1 107 ? 6.045 -0.652 4.696 1.00 94.94 107 TYR A CA 1
ATOM 856 C C . TYR A 1 107 ? 7.347 -0.845 3.924 1.00 94.94 107 TYR A C 1
ATOM 858 O O . TYR A 1 107 ? 8.410 -1.138 4.481 1.00 94.94 107 TYR A O 1
ATOM 866 N N . LEU A 1 108 ? 7.242 -0.671 2.616 1.00 96.19 108 LEU A N 1
ATOM 867 C CA . LEU A 1 108 ? 8.362 -0.606 1.696 1.00 96.19 108 LEU A CA 1
ATOM 868 C C . LEU A 1 108 ? 8.575 0.851 1.292 1.00 96.19 108 LEU A C 1
ATOM 870 O O . LEU A 1 108 ? 7.626 1.630 1.202 1.00 96.19 108 LEU A O 1
ATOM 874 N N . TRP A 1 109 ? 9.814 1.223 1.024 1.00 96.56 109 TRP A N 1
ATOM 875 C CA . TRP A 1 109 ? 10.118 2.420 0.261 1.00 96.56 109 TRP A CA 1
ATOM 876 C C . TRP A 1 109 ? 9.846 2.150 -1.213 1.00 96.56 109 TRP A C 1
ATOM 878 O O . TRP A 1 109 ? 10.365 1.183 -1.762 1.00 96.56 109 TRP A O 1
ATOM 888 N N . MET A 1 110 ? 9.049 3.011 -1.839 1.00 96.06 110 MET A N 1
ATOM 889 C CA . MET A 1 110 ? 8.817 3.059 -3.277 1.00 96.06 110 MET A CA 1
ATOM 890 C C . MET A 1 110 ? 9.470 4.322 -3.834 1.00 96.06 110 MET A C 1
ATOM 892 O O . MET A 1 110 ? 9.016 5.437 -3.562 1.00 96.06 110 MET A O 1
ATOM 896 N N . TYR A 1 111 ? 10.538 4.154 -4.606 1.00 95.75 111 TYR A N 1
ATOM 897 C CA . TYR A 1 111 ? 11.409 5.253 -5.018 1.00 95.75 111 TYR A CA 1
ATOM 898 C C . TYR A 1 111 ? 11.816 5.149 -6.489 1.00 95.75 111 TYR A C 1
ATOM 900 O O . TYR A 1 111 ? 11.723 4.096 -7.115 1.00 95.75 111 TYR A O 1
ATOM 908 N N . LEU A 1 112 ? 12.232 6.274 -7.067 1.00 95.25 112 LEU A N 1
ATOM 909 C CA . LEU A 1 112 ? 12.747 6.323 -8.435 1.00 95.25 112 LEU A CA 1
ATOM 910 C C . LEU A 1 112 ? 14.234 5.988 -8.469 1.00 95.25 112 LEU A C 1
ATOM 912 O O . LEU A 1 112 ? 14.953 6.236 -7.505 1.00 95.25 112 LEU A O 1
ATOM 916 N N . GLU A 1 113 ? 14.708 5.485 -9.606 1.00 93.06 113 GLU A N 1
ATOM 917 C CA . GLU A 1 113 ? 16.142 5.288 -9.811 1.00 93.06 113 GLU A CA 1
ATOM 918 C C . GLU A 1 113 ? 16.925 6.580 -9.549 1.00 93.06 113 GLU A C 1
ATOM 920 O O . GLU A 1 113 ? 16.517 7.663 -9.972 1.00 93.06 113 GLU A O 1
ATOM 925 N N . GLY A 1 114 ? 18.043 6.470 -8.831 1.00 91.69 114 GLY A N 1
ATOM 926 C CA . GLY A 1 114 ? 18.867 7.621 -8.454 1.00 91.69 114 GLY A CA 1
ATOM 927 C C . GLY A 1 114 ? 18.316 8.469 -7.301 1.00 91.69 114 GLY A C 1
ATOM 928 O O . GLY A 1 114 ? 18.978 9.423 -6.898 1.00 91.69 114 GLY A O 1
ATOM 929 N N . ILE A 1 115 ? 17.151 8.131 -6.739 1.00 93.12 115 ILE A N 1
ATOM 930 C CA . ILE A 1 115 ? 16.616 8.744 -5.517 1.00 93.12 115 ILE A CA 1
ATOM 931 C C . ILE A 1 115 ? 16.889 7.819 -4.331 1.00 93.12 115 ILE A C 1
ATOM 933 O O . ILE A 1 115 ? 16.707 6.608 -4.431 1.00 93.12 115 ILE A O 1
ATOM 937 N N . ALA A 1 116 ? 17.320 8.385 -3.202 1.00 92.81 116 ALA A N 1
ATOM 938 C CA . ALA A 1 116 ? 17.482 7.606 -1.978 1.00 92.81 116 ALA A CA 1
ATOM 939 C C . ALA A 1 116 ? 16.115 7.045 -1.516 1.00 92.81 116 ALA A C 1
ATOM 941 O O . ALA A 1 116 ? 15.129 7.790 -1.553 1.00 92.81 116 ALA A O 1
ATOM 942 N N . PRO A 1 117 ? 16.028 5.773 -1.092 1.00 92.62 117 PRO A N 1
ATOM 943 C CA . PRO A 1 117 ? 14.769 5.104 -0.751 1.00 92.62 117 PRO A CA 1
ATOM 944 C C . PRO A 1 117 ? 13.878 5.888 0.219 1.00 92.62 117 PRO A C 1
ATOM 946 O O . PRO A 1 117 ? 12.676 6.019 -0.004 1.00 92.62 117 PRO A O 1
ATOM 949 N N . GLU A 1 118 ? 14.473 6.471 1.256 1.00 89.88 118 GLU A N 1
ATOM 950 C CA . GLU A 1 118 ? 13.807 7.257 2.297 1.00 89.88 118 GLU A CA 1
ATOM 951 C C . GLU A 1 118 ? 13.173 8.561 1.790 1.00 89.88 118 GLU A C 1
ATOM 953 O O . GLU A 1 118 ? 12.287 9.110 2.443 1.00 89.88 118 GLU A O 1
ATOM 958 N N . ASN A 1 119 ? 13.592 9.040 0.615 1.00 91.25 119 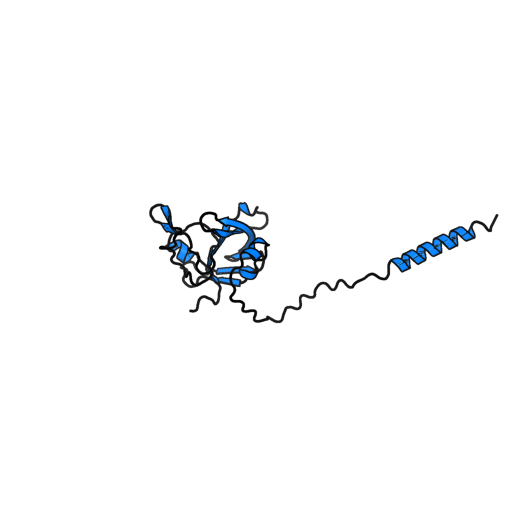ASN A N 1
ATOM 959 C CA . ASN A 1 119 ? 12.991 10.187 -0.068 1.00 91.25 119 ASN A CA 1
ATOM 960 C C . ASN A 1 119 ? 11.853 9.772 -1.018 1.00 91.25 119 ASN A C 1
ATOM 962 O O . ASN A 1 119 ? 11.245 10.622 -1.672 1.00 91.25 119 ASN A O 1
ATOM 966 N N . GLY A 1 120 ? 11.586 8.470 -1.133 1.00 91.06 120 GLY A N 1
ATOM 967 C CA . GLY A 1 120 ? 10.448 7.921 -1.853 1.00 91.06 120 GLY A CA 1
ATOM 968 C C . GLY A 1 120 ? 9.140 8.008 -1.066 1.00 91.06 120 GLY A C 1
ATOM 969 O O . GLY A 1 120 ? 9.053 8.546 0.037 1.00 91.06 120 GLY A O 1
ATOM 970 N N . SER A 1 121 ? 8.087 7.441 -1.643 1.00 92.12 121 SER A N 1
ATOM 971 C CA . SER A 1 121 ? 6.803 7.250 -0.964 1.00 92.12 121 SER A CA 1
ATOM 972 C C . SER A 1 121 ? 6.756 5.892 -0.274 1.00 92.12 121 SER A C 1
ATOM 974 O O . SER A 1 121 ? 7.404 4.945 -0.711 1.00 92.12 121 SER A O 1
ATOM 976 N N . ARG A 1 122 ? 5.940 5.759 0.772 1.00 93.56 122 ARG A N 1
ATOM 977 C CA . ARG A 1 122 ? 5.686 4.451 1.381 1.00 93.56 122 ARG A CA 1
ATOM 978 C C . ARG A 1 122 ? 4.738 3.627 0.520 1.00 93.56 122 ARG A C 1
ATOM 980 O O . ARG A 1 122 ? 3.697 4.118 0.098 1.00 93.56 122 ARG A O 1
ATOM 987 N N . PHE A 1 123 ? 5.087 2.366 0.331 1.00 95.00 123 PHE A N 1
ATOM 988 C CA . PHE A 1 123 ? 4.225 1.318 -0.184 1.00 95.00 123 PHE A CA 1
ATOM 989 C C . PHE A 1 123 ? 3.863 0.413 0.992 1.00 95.00 123 PHE A C 1
ATOM 991 O O . PHE A 1 123 ? 4.688 -0.358 1.480 1.00 95.00 123 PHE A O 1
ATOM 998 N N . GLU A 1 124 ? 2.656 0.580 1.515 1.00 95.06 124 GLU A N 1
ATOM 999 C CA . GLU A 1 124 ? 2.199 -0.130 2.708 1.00 95.06 124 GLU A CA 1
ATOM 1000 C C . GLU A 1 124 ? 1.434 -1.393 2.326 1.00 95.06 124 GLU A C 1
ATOM 1002 O O . GLU A 1 124 ? 0.668 -1.399 1.359 1.00 95.06 124 GLU A O 1
ATOM 1007 N N . ILE A 1 125 ? 1.651 -2.461 3.091 1.00 94.62 125 ILE A N 1
ATOM 1008 C CA . ILE A 1 125 ? 1.064 -3.773 2.837 1.00 94.62 125 ILE A CA 1
ATOM 1009 C C . ILE A 1 125 ? 0.185 -4.141 4.025 1.00 94.62 125 ILE A C 1
ATOM 1011 O O . ILE A 1 125 ? 0.653 -4.170 5.162 1.00 94.62 125 ILE A O 1
ATOM 1015 N N . TYR A 1 126 ? -1.076 -4.443 3.741 1.00 94.19 126 TYR A N 1
ATOM 1016 C CA . TYR A 1 126 ? -2.096 -4.803 4.715 1.00 94.19 126 TYR A CA 1
ATOM 1017 C C . TYR A 1 126 ? -2.623 -6.202 4.383 1.00 94.19 126 TYR A C 1
ATOM 1019 O O . TYR A 1 126 ? -3.495 -6.337 3.518 1.00 94.19 126 TYR A O 1
ATOM 1027 N N . PRO A 1 127 ? -2.103 -7.256 5.037 1.00 92.81 127 PRO A N 1
ATOM 1028 C CA . PRO A 1 127 ? -2.617 -8.606 4.862 1.00 92.81 127 PRO A CA 1
ATOM 1029 C C . PRO A 1 127 ? -4.111 -8.707 5.197 1.00 92.81 127 PRO A C 1
ATOM 1031 O O . PRO A 1 127 ? -4.675 -7.876 5.919 1.00 92.81 127 PRO A O 1
ATOM 1034 N N . LYS A 1 128 ? -4.769 -9.751 4.704 1.00 92.00 128 LYS A N 1
ATOM 1035 C CA . LYS A 1 128 ? -6.145 -10.089 5.074 1.00 92.00 128 LYS A CA 1
ATOM 1036 C C . LYS A 1 128 ? -6.342 -10.021 6.598 1.00 92.00 128 LYS A C 1
ATOM 1038 O O . LYS A 1 128 ? -5.538 -10.522 7.381 1.00 92.00 128 LYS A O 1
ATOM 1043 N N . GLY A 1 129 ? -7.432 -9.387 7.018 1.00 92.25 129 GLY A N 1
ATOM 1044 C CA . GLY A 1 129 ? -7.827 -9.227 8.417 1.00 92.25 129 GLY A CA 1
ATOM 1045 C C . GLY A 1 129 ? -7.210 -8.027 9.140 1.00 92.25 129 GLY A C 1
ATOM 1046 O O . GLY A 1 129 ? -7.711 -7.661 10.204 1.00 92.25 129 GLY A O 1
ATOM 1047 N N . THR A 1 130 ? -6.180 -7.368 8.594 1.00 93.44 130 THR A N 1
ATOM 1048 C CA . THR A 1 130 ? -5.575 -6.203 9.262 1.00 93.44 130 THR A CA 1
ATOM 1049 C C . THR A 1 130 ? -6.375 -4.917 9.006 1.00 93.44 130 THR A C 1
ATOM 1051 O O . THR A 1 130 ? -6.884 -4.709 7.905 1.00 93.44 130 THR A O 1
ATOM 1054 N N . PRO A 1 131 ? -6.555 -4.034 10.000 1.00 94.25 131 PRO A N 1
ATOM 1055 C CA . PRO A 1 131 ? -7.222 -2.757 9.774 1.00 94.25 131 PRO A CA 1
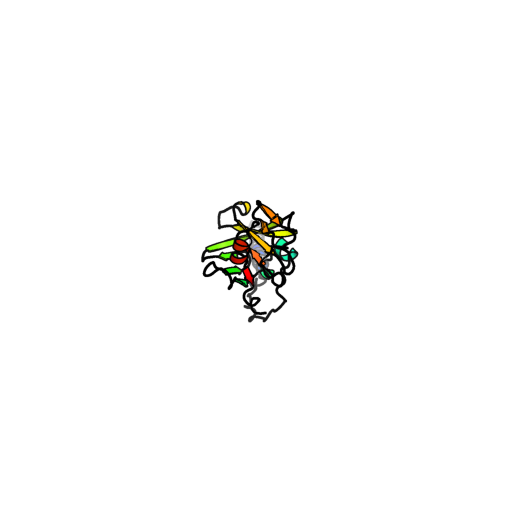ATOM 1056 C C . PRO A 1 131 ? -6.297 -1.783 9.035 1.00 94.25 131 PRO A C 1
ATOM 1058 O O . PRO A 1 131 ? -5.120 -1.659 9.381 1.00 94.25 131 PRO A O 1
ATOM 1061 N N . VAL A 1 132 ? -6.841 -1.047 8.066 1.00 95.12 132 VAL A N 1
ATOM 1062 C CA . VAL A 1 132 ? -6.164 0.128 7.507 1.00 95.12 132 VAL A CA 1
ATOM 1063 C C . VAL A 1 132 ? -6.539 1.364 8.334 1.00 95.12 132 VAL A C 1
ATOM 1065 O O . VAL A 1 132 ? -7.730 1.609 8.541 1.00 95.12 132 VAL A O 1
ATOM 1068 N N . PRO A 1 133 ? -5.569 2.161 8.823 1.00 95.19 133 PRO A N 1
ATOM 1069 C CA . PRO A 1 133 ? -5.875 3.357 9.591 1.00 95.19 133 PRO A CA 1
ATOM 1070 C C . PRO A 1 133 ? -6.578 4.429 8.767 1.00 95.19 133 PRO A C 1
ATOM 1072 O O . PRO A 1 133 ? -6.192 4.723 7.633 1.00 95.19 133 PRO A O 1
ATOM 1075 N N . VAL A 1 134 ? -7.553 5.088 9.388 1.00 96.44 134 VAL A N 1
ATOM 1076 C CA . VAL A 1 134 ? -8.387 6.098 8.730 1.00 96.44 134 VAL A CA 1
ATOM 1077 C C . VAL A 1 134 ? -8.290 7.432 9.444 1.00 96.44 134 VAL A C 1
ATOM 1079 O O . VAL A 1 134 ? -8.487 7.535 10.652 1.00 96.44 134 VAL A O 1
ATOM 1082 N N . LYS A 1 135 ? -8.027 8.491 8.685 1.00 96.19 135 LYS A N 1
ATOM 1083 C CA . LYS A 1 135 ? -8.078 9.871 9.151 1.00 96.19 135 LYS A CA 1
ATOM 1084 C C . LYS A 1 135 ? -9.532 10.334 9.232 1.00 96.19 135 LYS A C 1
ATOM 1086 O O . LYS A 1 135 ? -10.217 10.493 8.224 1.00 96.19 135 LYS A O 1
ATOM 1091 N N . LEU A 1 136 ? -9.996 10.582 10.450 1.00 96.00 136 LEU A N 1
ATOM 1092 C CA . LEU A 1 136 ? -11.337 11.081 10.728 1.00 96.00 136 LEU A CA 1
ATOM 1093 C C . LEU A 1 136 ? -11.437 12.592 10.469 1.00 96.00 136 LEU A C 1
ATOM 1095 O O . LEU A 1 136 ? -10.437 13.310 10.409 1.00 96.00 136 LEU A O 1
ATOM 1099 N N . ARG A 1 137 ? -12.671 13.103 10.375 1.00 93.88 137 ARG A N 1
ATOM 1100 C CA . ARG A 1 137 ? -12.957 14.528 10.099 1.00 93.88 137 ARG A CA 1
ATOM 1101 C C . ARG A 1 137 ? -12.349 15.500 11.114 1.00 93.88 137 ARG A C 1
ATOM 1103 O O . ARG A 1 137 ? -12.030 16.627 10.763 1.00 93.88 137 ARG A O 1
ATOM 1110 N N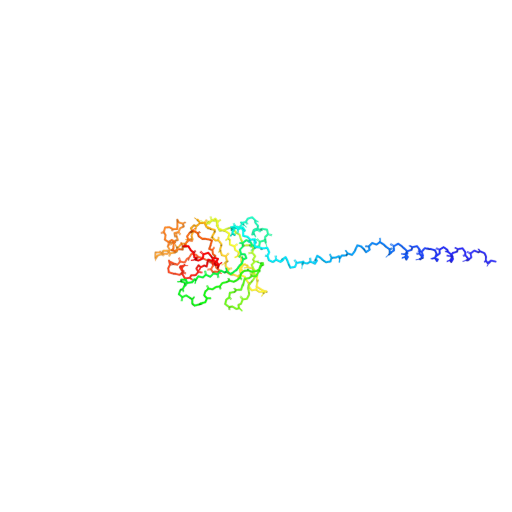 . ASN A 1 138 ? -12.182 15.069 12.361 1.00 94.25 138 ASN A N 1
ATOM 1111 C CA . ASN A 1 138 ? -11.542 15.842 13.431 1.00 94.25 138 ASN A CA 1
ATOM 1112 C C . ASN A 1 138 ? -9.996 15.793 13.378 1.00 94.25 138 ASN A C 1
ATOM 1114 O O . ASN A 1 138 ? -9.343 16.301 14.284 1.00 94.25 138 ASN A O 1
ATOM 1118 N N . GLY A 1 139 ? -9.409 15.148 12.364 1.00 93.50 139 GLY A N 1
ATOM 1119 C CA . GLY A 1 139 ? -7.965 15.000 12.188 1.00 93.50 139 GLY A CA 1
ATOM 1120 C C . GLY A 1 139 ? -7.330 13.835 12.952 1.00 93.50 139 GLY A C 1
ATOM 1121 O O . GLY A 1 139 ? -6.159 13.548 12.712 1.00 93.50 139 GLY A O 1
ATOM 1122 N N . THR A 1 140 ? -8.066 13.140 13.828 1.00 95.75 140 THR A N 1
ATOM 1123 C CA . THR A 1 140 ? -7.541 11.958 14.533 1.00 95.75 140 THR A CA 1
ATOM 1124 C C . THR A 1 140 ? -7.463 10.753 13.604 1.00 95.75 140 THR A C 1
ATOM 1126 O O . THR A 1 140 ? -8.264 10.639 12.677 1.00 95.75 140 THR A O 1
ATOM 1129 N N . ILE A 1 141 ? -6.538 9.834 13.877 1.00 95.81 141 ILE A N 1
ATOM 1130 C CA . ILE A 1 141 ? -6.404 8.584 13.126 1.00 95.81 141 ILE A CA 1
ATOM 1131 C C . ILE A 1 141 ? -7.076 7.457 13.917 1.00 95.81 141 ILE A C 1
ATOM 1133 O O . ILE A 1 141 ? -6.722 7.208 15.069 1.00 95.81 141 ILE A O 1
ATOM 1137 N N . ASP A 1 142 ? -8.049 6.789 13.302 1.00 95.75 142 ASP A N 1
ATOM 1138 C CA . ASP A 1 142 ? -8.619 5.538 13.791 1.00 95.75 142 ASP A CA 1
ATOM 1139 C C . ASP A 1 142 ? -7.737 4.364 13.366 1.00 95.75 142 ASP A C 1
ATOM 1141 O O . ASP A 1 142 ? -7.597 4.097 12.177 1.00 95.75 142 ASP A O 1
ATOM 1145 N N . TYR A 1 143 ? -7.188 3.643 14.343 1.00 94.25 143 TYR A N 1
ATOM 1146 C CA . TYR A 1 143 ? -6.409 2.418 14.129 1.00 94.25 143 TYR A CA 1
ATOM 1147 C C . TYR A 1 143 ? -7.222 1.141 14.390 1.00 94.25 143 TYR A C 1
ATOM 1149 O O . TYR A 1 143 ? -6.752 0.046 14.099 1.00 94.25 143 TYR A O 1
ATOM 1157 N N . SER A 1 144 ? -8.447 1.252 14.926 1.00 92.75 144 SER A N 1
ATOM 1158 C CA . SER A 1 144 ? -9.322 0.088 15.161 1.00 92.75 144 SER A CA 1
ATOM 1159 C C . SER A 1 144 ? -9.885 -0.494 13.857 1.00 92.75 144 SER A C 1
ATOM 1161 O O . SER A 1 144 ? -10.366 -1.631 13.799 1.00 92.75 144 SER A O 1
ATOM 1163 N N . GLY A 1 145 ? -9.860 0.331 12.808 1.00 92.81 145 GLY A N 1
ATOM 1164 C CA . GLY A 1 145 ? -10.453 0.094 11.506 1.00 92.81 145 GLY A CA 1
ATOM 1165 C C . GLY A 1 145 ? -11.982 0.121 11.523 1.00 92.81 145 GLY A C 1
ATOM 1166 O O . GLY A 1 145 ? -12.596 -0.293 10.543 1.00 92.81 145 GLY A O 1
ATOM 1167 N N . LYS A 1 146 ? -12.629 0.585 12.597 1.00 95.25 146 LYS A N 1
ATOM 1168 C CA . LYS A 1 146 ? -14.088 0.775 12.628 1.00 95.25 146 LYS A CA 1
ATOM 1169 C C . LYS A 1 146 ? -14.584 1.554 11.402 1.00 95.25 146 LYS A C 1
ATOM 1171 O O . LYS A 1 146 ? -15.701 1.323 10.950 1.00 95.25 146 LYS A O 1
ATOM 1176 N N . TYR A 1 147 ? -13.754 2.464 10.895 1.00 96.38 147 TYR A N 1
ATOM 1177 C CA . TYR A 1 147 ? -14.042 3.286 9.723 1.00 96.38 147 TYR A CA 1
ATOM 1178 C C . TYR A 1 147 ? -13.276 2.870 8.459 1.00 96.38 147 TYR A C 1
ATOM 1180 O O . TYR A 1 147 ? -13.317 3.609 7.483 1.00 96.38 147 TYR A O 1
ATOM 1188 N N . ASP A 1 148 ? -12.587 1.725 8.467 1.00 95.56 148 ASP A N 1
ATOM 1189 C CA . ASP A 1 148 ? -11.914 1.155 7.293 1.00 95.56 148 ASP A CA 1
ATOM 1190 C C . ASP A 1 148 ? -12.971 0.742 6.248 1.00 95.56 148 ASP A C 1
ATOM 1192 O O . ASP A 1 148 ? -13.731 -0.195 6.506 1.00 95.56 148 ASP A O 1
ATOM 1196 N N . PRO A 1 149 ? -13.058 1.428 5.093 1.00 95.25 149 PRO A N 1
ATOM 1197 C CA . PRO A 1 149 ? -14.038 1.127 4.054 1.00 95.25 149 PRO A CA 1
ATOM 1198 C C . PRO A 1 149 ? -13.595 -0.022 3.140 1.00 95.25 149 PRO A C 1
ATOM 1200 O O . PRO A 1 149 ? -14.310 -0.366 2.203 1.00 95.25 149 PRO A O 1
ATOM 1203 N N . THR A 1 150 ? -12.400 -0.577 3.350 1.00 94.88 150 THR A N 1
ATOM 1204 C CA . THR A 1 150 ? -11.802 -1.568 2.456 1.00 94.88 150 THR A CA 1
ATOM 1205 C C . THR A 1 150 ? -12.230 -2.989 2.815 1.00 94.88 150 THR A C 1
ATOM 1207 O O . THR A 1 150 ? -12.620 -3.292 3.946 1.00 94.88 150 THR A O 1
ATOM 1210 N N . SER A 1 151 ? -12.130 -3.907 1.851 1.00 93.31 151 SER A N 1
ATOM 1211 C CA . SER A 1 151 ? -12.411 -5.321 2.103 1.00 93.31 151 SER A CA 1
ATOM 1212 C C . SER A 1 151 ? -11.295 -5.950 2.936 1.00 93.31 151 SER A C 1
ATOM 1214 O O . SER A 1 151 ? -10.222 -6.274 2.428 1.00 93.31 151 SER A O 1
ATOM 1216 N N . ARG A 1 152 ? -11.568 -6.183 4.222 1.00 92.44 152 ARG A N 1
ATOM 1217 C CA . ARG A 1 152 ? -10.655 -6.902 5.126 1.00 92.44 152 ARG A CA 1
ATOM 1218 C C . ARG A 1 152 ? -10.497 -8.379 4.790 1.00 92.44 152 ARG A C 1
ATOM 1220 O O . ARG A 1 152 ? -9.601 -9.021 5.322 1.00 92.44 152 ARG A O 1
ATOM 1227 N N . GLU A 1 153 ? -11.339 -8.912 3.914 1.00 91.44 153 GLU A N 1
ATOM 1228 C CA . GLU A 1 153 ? -11.261 -10.297 3.454 1.00 91.44 153 GLU A CA 1
ATOM 1229 C C 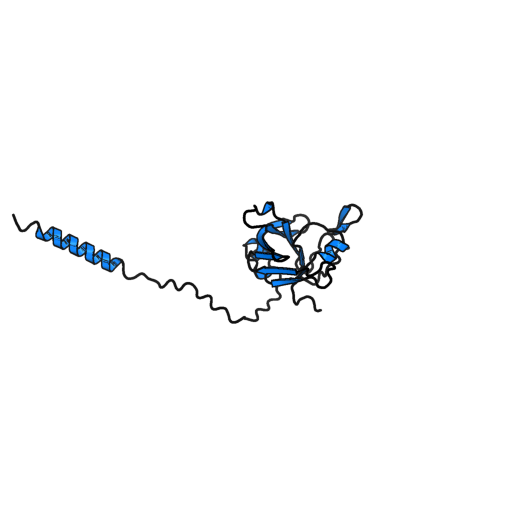. GLU A 1 153 ? -10.178 -10.524 2.398 1.00 91.44 153 GLU A C 1
ATOM 1231 O O . GLU A 1 153 ? -9.955 -11.673 2.009 1.00 91.44 153 GLU A O 1
ATOM 1236 N N . LYS A 1 154 ? -9.509 -9.452 1.962 1.00 91.62 154 LYS A N 1
ATOM 1237 C CA . LYS A 1 154 ? -8.510 -9.451 0.898 1.00 91.62 154 LYS A CA 1
ATOM 1238 C C . LYS A 1 154 ? -7.204 -8.844 1.393 1.00 91.62 154 LYS A C 1
ATOM 1240 O O . LYS A 1 154 ? -7.192 -7.972 2.273 1.00 91.62 154 LYS A O 1
ATOM 1245 N N . ASP A 1 155 ? -6.109 -9.282 0.788 1.00 93.06 155 ASP A N 1
ATOM 1246 C CA . ASP A 1 155 ? -4.852 -8.561 0.913 1.00 93.06 155 ASP A CA 1
ATOM 1247 C C . ASP A 1 155 ? -4.984 -7.204 0.213 1.00 93.06 155 ASP A C 1
ATOM 1249 O O . ASP A 1 155 ? -5.643 -7.067 -0.823 1.00 93.06 155 ASP A O 1
ATOM 1253 N N . ARG A 1 156 ? -4.368 -6.179 0.797 1.00 94.25 156 ARG A N 1
ATOM 1254 C CA . ARG A 1 156 ? -4.456 -4.794 0.335 1.00 94.25 156 ARG A CA 1
ATOM 1255 C C . ARG A 1 156 ? -3.073 -4.171 0.277 1.00 94.25 156 ARG A C 1
ATOM 1257 O O . ARG A 1 156 ? -2.250 -4.381 1.168 1.00 94.25 156 ARG A O 1
ATOM 1264 N N . ILE A 1 157 ? -2.835 -3.353 -0.741 1.00 94.88 157 ILE A N 1
ATOM 1265 C CA . ILE A 1 157 ? -1.648 -2.496 -0.815 1.00 94.88 157 ILE A CA 1
ATOM 1266 C C . ILE A 1 157 ? -2.047 -1.029 -0.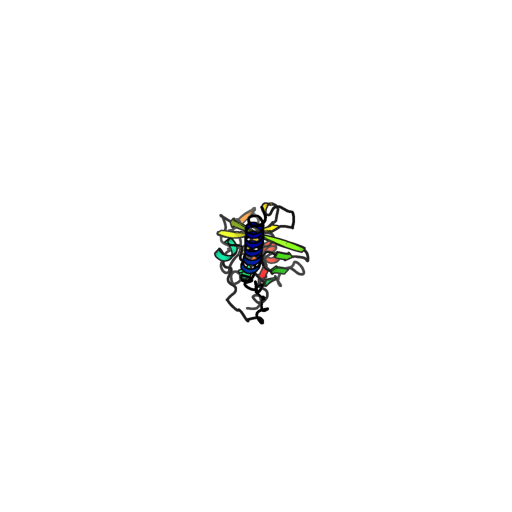961 1.00 94.88 157 ILE A C 1
ATOM 1268 O O . ILE A 1 157 ? -3.060 -0.696 -1.583 1.00 94.88 157 ILE A O 1
ATOM 1272 N N . LEU A 1 158 ? -1.209 -0.150 -0.415 1.00 94.75 158 LEU A N 1
ATOM 1273 C CA . LEU A 1 158 ? -1.323 1.302 -0.522 1.00 94.75 158 LEU A CA 1
ATOM 1274 C C . LEU A 1 158 ? 0.014 1.896 -0.994 1.00 94.75 158 LEU A C 1
ATOM 1276 O O . LEU A 1 158 ? 0.900 2.147 -0.176 1.00 94.75 158 LEU A O 1
ATOM 1280 N N . PRO A 1 159 ? 0.171 2.141 -2.308 1.00 88.81 159 PRO A N 1
ATOM 1281 C CA . PRO A 1 159 ? 1.387 2.700 -2.906 1.00 88.81 159 PRO A CA 1
ATOM 1282 C C . PRO A 1 159 ? 1.722 4.144 -2.496 1.00 88.81 159 PRO A C 1
ATOM 1284 O O . PRO A 1 159 ? 2.797 4.631 -2.824 1.00 88.81 159 PRO A O 1
ATOM 1287 N N . GLU A 1 160 ? 0.814 4.866 -1.835 1.00 83.00 160 GLU A N 1
ATOM 1288 C CA . GLU A 1 160 ? 1.010 6.254 -1.389 1.00 83.00 160 GLU A CA 1
ATOM 1289 C C . GLU A 1 160 ? 0.752 6.403 0.122 1.00 83.00 160 GLU A C 1
ATOM 1291 O O . GLU A 1 160 ? -0.002 7.281 0.565 1.00 83.00 160 GLU A O 1
ATOM 1296 N N . GLY A 1 161 ? 1.369 5.499 0.891 1.00 71.56 161 GLY A N 1
ATOM 1297 C CA . GLY A 1 161 ? 1.149 5.246 2.314 1.00 71.56 161 GLY A CA 1
ATOM 1298 C C . GLY A 1 161 ? 1.043 6.492 3.194 1.00 71.56 161 GLY A C 1
ATOM 1299 O O . GLY A 1 161 ? 1.861 7.411 3.126 1.00 71.56 161 GLY A O 1
ATOM 1300 N N . SER A 1 162 ? -0.037 6.522 3.974 1.00 72.56 162 SER A N 1
ATOM 1301 C CA . SER A 1 162 ? -0.366 7.379 5.124 1.00 72.56 162 SER A CA 1
ATOM 1302 C C . SER A 1 162 ? -1.848 7.163 5.464 1.00 72.56 162 SER A C 1
ATOM 1304 O O . SER A 1 162 ? -2.603 6.649 4.638 1.00 72.56 162 SER A O 1
ATOM 1306 N N . ALA A 1 163 ? -2.291 7.568 6.658 1.00 84.56 163 ALA A N 1
ATOM 1307 C CA . ALA A 1 163 ? -3.716 7.547 6.992 1.00 84.56 163 ALA A CA 1
ATOM 1308 C C . ALA A 1 163 ? -4.497 8.538 6.107 1.00 84.56 163 ALA A C 1
ATOM 1310 O O . ALA A 1 163 ? -4.163 9.726 6.037 1.00 84.56 163 ALA A O 1
ATOM 1311 N N . ARG A 1 164 ? -5.554 8.043 5.459 1.00 92.50 164 ARG A N 1
ATOM 1312 C CA . ARG A 1 164 ? -6.401 8.768 4.495 1.00 92.50 164 ARG A CA 1
ATOM 1313 C C . ARG A 1 164 ? -7.817 8.937 5.016 1.00 92.50 164 ARG A C 1
ATOM 1315 O O . ARG A 1 164 ? -8.200 8.241 5.956 1.00 92.50 164 ARG A O 1
ATOM 1322 N N . THR A 1 165 ? -8.593 9.851 4.436 1.00 95.06 165 THR A N 1
ATOM 1323 C CA . THR A 1 165 ? -10.036 9.862 4.727 1.00 95.06 165 THR A CA 1
ATOM 1324 C C . THR A 1 165 ? -10.686 8.564 4.245 1.00 95.06 165 THR A C 1
ATOM 1326 O O . THR A 1 165 ? -10.081 7.801 3.493 1.00 95.06 165 THR A O 1
ATOM 1329 N N . VAL A 1 166 ? -11.918 8.300 4.682 1.00 95.12 166 VAL A N 1
ATOM 1330 C CA . VAL A 1 166 ? -12.686 7.124 4.241 1.00 95.12 166 VAL A CA 1
ATOM 1331 C C . VAL A 1 166 ? -12.782 7.101 2.712 1.00 95.12 166 VAL A C 1
ATOM 1333 O O . VAL A 1 166 ? -12.503 6.090 2.079 1.00 95.12 166 VAL A O 1
ATOM 1336 N N . GLU A 1 167 ? -13.118 8.239 2.114 1.00 93.94 167 GLU A N 1
ATOM 1337 C CA . GLU A 1 167 ? -13.299 8.377 0.672 1.00 93.94 167 GLU A CA 1
ATOM 1338 C C . GLU A 1 167 ? -11.974 8.164 -0.070 1.00 93.94 167 GLU A C 1
ATOM 1340 O O . GLU A 1 167 ? -11.885 7.309 -0.945 1.00 93.94 167 GLU A O 1
ATOM 1345 N N . GLU A 1 168 ? -10.912 8.860 0.346 1.00 93.88 168 GLU A N 1
ATOM 1346 C CA . GLU A 1 168 ? -9.579 8.703 -0.243 1.00 93.88 168 GLU A CA 1
ATOM 1347 C C . GLU A 1 168 ? -9.066 7.262 -0.131 1.00 93.88 168 GLU A C 1
ATOM 1349 O O . GLU A 1 168 ? -8.462 6.739 -1.065 1.00 93.88 168 GLU A O 1
ATOM 1354 N N . LEU A 1 169 ? -9.281 6.609 1.013 1.00 94.88 169 LEU A N 1
ATOM 1355 C CA . LEU A 1 169 ? -8.828 5.242 1.231 1.00 94.88 169 LEU A CA 1
ATOM 1356 C C . LEU A 1 169 ? -9.555 4.254 0.310 1.00 94.88 169 LEU A C 1
ATOM 1358 O O . LEU A 1 169 ? -8.901 3.403 -0.296 1.00 94.88 169 LEU A O 1
ATOM 1362 N N . ALA A 1 170 ? -10.877 4.388 0.172 1.00 94.25 170 ALA A N 1
ATOM 1363 C CA . ALA A 1 170 ? -11.673 3.562 -0.734 1.00 94.25 170 ALA A CA 1
ATOM 1364 C C . ALA A 1 170 ? -11.189 3.685 -2.189 1.00 94.25 170 ALA A C 1
ATOM 1366 O O . ALA A 1 170 ? -11.120 2.685 -2.903 1.00 94.25 170 ALA A O 1
ATOM 1367 N N . SER A 1 171 ? -10.773 4.883 -2.602 1.00 93.00 171 SER A N 1
ATOM 1368 C CA . SER A 1 171 ? -10.221 5.138 -3.935 1.00 93.00 171 SER A CA 1
ATOM 1369 C C . SER A 1 171 ? -8.796 4.613 -4.118 1.00 93.00 171 SER A C 1
ATOM 1371 O O . SER A 1 171 ? -8.444 4.122 -5.193 1.00 93.00 171 SER A O 1
ATOM 1373 N N . LEU A 1 172 ? -7.942 4.743 -3.100 1.00 93.50 172 LEU A N 1
ATOM 1374 C CA . LEU A 1 172 ? -6.500 4.513 -3.228 1.00 93.50 172 LEU A CA 1
ATOM 1375 C C . LEU A 1 172 ? -6.074 3.066 -2.994 1.00 93.50 172 LEU A C 1
ATOM 1377 O O . LEU A 1 172 ? -5.042 2.662 -3.548 1.00 93.50 172 LEU A O 1
ATOM 1381 N N . VAL A 1 173 ? -6.829 2.309 -2.192 1.00 95.06 173 VAL A N 1
ATOM 1382 C CA . VAL A 1 173 ? -6.533 0.900 -1.911 1.00 95.06 173 VAL A CA 1
ATOM 1383 C C . VAL A 1 173 ? -6.494 0.097 -3.205 1.00 95.06 173 VAL A C 1
ATOM 1385 O O . VAL A 1 173 ? -7.221 0.396 -4.149 1.00 95.06 173 VAL A O 1
ATOM 1388 N N . LEU A 1 174 ? -5.631 -0.912 -3.261 1.00 95.56 174 LEU A N 1
ATOM 1389 C CA . LEU A 1 174 ? -5.579 -1.880 -4.349 1.00 95.56 174 LEU A CA 1
ATOM 1390 C C . LEU A 1 174 ? -5.653 -3.294 -3.780 1.00 95.56 174 LEU A C 1
ATOM 1392 O O . LEU A 1 174 ? -5.052 -3.577 -2.743 1.00 95.56 174 LEU A O 1
ATOM 1396 N N . TYR A 1 175 ? -6.333 -4.173 -4.506 1.00 94.69 175 TYR A N 1
ATOM 1397 C CA . TYR A 1 175 ? -6.477 -5.595 -4.199 1.00 94.69 175 TYR A CA 1
ATOM 1398 C C . TYR A 1 175 ? -5.798 -6.420 -5.281 1.00 94.69 175 TYR A C 1
ATOM 1400 O O . TYR A 1 175 ? -5.583 -5.927 -6.388 1.00 94.69 175 TYR A O 1
ATOM 1408 N N . ARG A 1 176 ? -5.464 -7.675 -4.999 1.00 92.00 176 ARG A N 1
ATOM 1409 C CA . ARG A 1 176 ? -4.861 -8.538 -6.013 1.00 92.00 176 ARG A CA 1
ATOM 1410 C C . ARG A 1 176 ? -5.849 -8.781 -7.161 1.00 92.00 176 ARG A C 1
ATOM 1412 O O . ARG A 1 176 ? -7.021 -9.086 -6.932 1.00 92.00 176 ARG A O 1
ATOM 1419 N N . ASP A 1 177 ? -5.381 -8.653 -8.399 1.00 85.31 177 ASP A N 1
ATOM 1420 C CA . ASP A 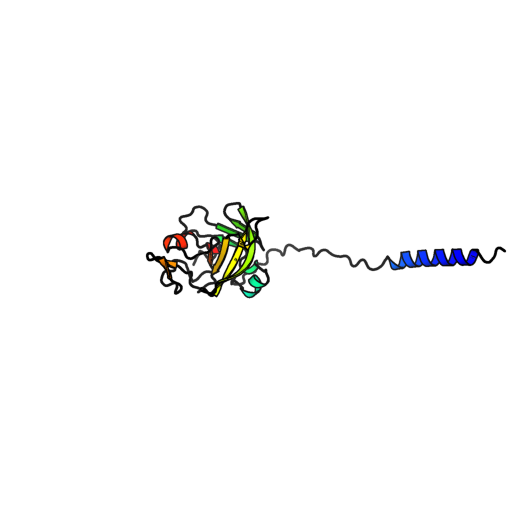1 177 ? -6.192 -8.964 -9.575 1.00 85.31 177 ASP A CA 1
ATOM 1421 C C . ASP A 1 177 ? -6.602 -10.450 -9.543 1.00 85.31 177 ASP A C 1
ATOM 1423 O O . ASP A 1 177 ? -5.778 -11.332 -9.287 1.00 85.31 177 ASP A O 1
ATOM 1427 N N . GLY A 1 178 ? -7.895 -10.718 -9.726 1.00 71.56 178 GLY A N 1
ATOM 1428 C CA . GLY A 1 178 ? -8.507 -12.039 -9.542 1.00 71.56 178 GLY A CA 1
ATOM 1429 C C . GLY A 1 178 ? -9.067 -12.348 -8.142 1.00 71.56 178 GLY A C 1
ATOM 1430 O O . GLY A 1 178 ? -9.863 -13.275 -8.030 1.00 71.56 178 GLY A O 1
ATOM 1431 N N . GLU A 1 179 ? -8.758 -11.567 -7.096 1.00 62.25 179 GLU A N 1
ATOM 1432 C CA . GLU A 1 179 ? -9.443 -11.655 -5.782 1.00 62.25 179 GLU A CA 1
ATOM 1433 C C . GLU A 1 179 ? -10.727 -10.804 -5.732 1.00 62.25 179 GLU A C 1
ATOM 1435 O O . GLU A 1 179 ? -11.492 -10.834 -4.767 1.00 62.25 179 GLU A O 1
ATOM 1440 N N . ALA A 1 180 ? -10.995 -10.017 -6.775 1.00 48.22 180 ALA A N 1
ATOM 1441 C CA . ALA A 1 180 ? -12.131 -9.100 -6.842 1.00 48.22 180 ALA A CA 1
ATOM 1442 C C . ALA A 1 180 ? -13.509 -9.792 -6.947 1.00 48.22 180 ALA A C 1
ATOM 1444 O O . ALA A 1 180 ? -14.518 -9.123 -6.764 1.00 48.22 180 ALA A O 1
ATOM 1445 N N . LEU A 1 181 ? -13.563 -11.105 -7.190 1.00 41.81 181 LEU A N 1
ATOM 1446 C CA . LEU A 1 181 ? -14.793 -11.840 -7.500 1.00 41.81 181 LEU A CA 1
ATOM 1447 C C . LEU A 1 181 ? -15.149 -12.866 -6.415 1.00 41.81 181 LEU A C 1
ATOM 1449 O O . LEU A 1 181 ? -15.044 -14.065 -6.662 1.00 41.81 181 LEU A O 1
ATOM 1453 N N . VAL A 1 182 ? -15.569 -12.411 -5.233 1.00 39.56 182 VAL A N 1
ATOM 1454 C CA . VAL A 1 182 ? -16.396 -13.208 -4.306 1.00 39.56 182 VAL A CA 1
ATOM 1455 C C . VAL A 1 182 ? -17.340 -12.276 -3.567 1.00 39.56 182 VAL A C 1
ATOM 1457 O O . VAL A 1 182 ? -16.824 -11.280 -3.008 1.00 39.56 182 VAL A O 1
#